Protein AF-A0A7J9J5W1-F1 (afdb_monomer)

pLDDT: mean 84.74, std 10.88, range [44.44, 93.44]

Radius of gyration: 12.29 Å; Cα contacts (8 Å, |Δi|>4): 76; chains: 1; bounding box: 32×24×28 Å

Mean predicted aligned error: 5.65 Å

Foldseek 3Di:
DDDDQADFQLVVVVVVCVVVVPDPPFDKFKDWPNHGDDRRDTPNVSQVVGPDPVSDTDMDMDSDPDPDPD

InterPro domains:
  IPR004241 Autophagy protein Atg8 ubiquitin-like [PF02991] (1-68)
  IPR004241 Autophagy protein Atg8 ubiquitin-like [PTHR10969] (1-69)
  IPR029071 Ubiquitin-like domain superfamily [SSF54236] (1-68)

Solvent-accessible surface area (backbone atoms only — not comparable to full-atom values): 4407 Å² total; per-residue (Å²): 135,94,72,66,53,86,40,28,42,46,58,50,53,53,52,53,36,64,71,71,65,56,55,94,86,58,59,77,37,60,28,43,88,91,35,76,68,60,50,84,39,37,41,42,60,53,36,74,77,53,41,46,96,87,74,47,68,64,72,50,73,36,70,53,93,62,89,69,77,133

Organism: NCBI:txid34283

Nearest PDB structures (foldseek):
  6aaf-assembly1_A  TM=9.980E-01  e=3.550E-09  Schizosaccharomyces pombe 972h-
  9j5g-assembly1_A  TM=9.977E-01  e=7.612E-09  Pyricularia oryzae
  6h8c-assembly1_A  TM=9.221E-01  e=1.237E-08  Homo sapiens
  5azg-assembly2_B  TM=9.639E-01  e=1.307E-07  Caenorhabditis elegans
  8q6q-assembly2_B  TM=9.478E-01  e=1.981E-07  Homo sapiens

Structure (mmCIF, N/CA/C/O backbone):
data_AF-A0A7J9J5W1-F1
#
_entry.id   AF-A0A7J9J5W1-F1
#
loop_
_atom_site.group_PDB
_atom_site.id
_atom_site.type_symbol
_atom_site.label_atom_id
_atom_site.label_alt_id
_atom_site.label_comp_id
_atom_site.label_asym_id
_atom_site.label_entity_id
_atom_site.label_seq_id
_atom_site.pdbx_PDB_ins_code
_atom_site.Cartn_x
_atom_site.Cartn_y
_atom_site.Cartn_z
_atom_site.occupancy
_atom_site.B_iso_or_equiv
_atom_site.auth_seq_id
_atom_site.auth_comp_id
_atom_site.auth_asym_id
_atom_site.auth_atom_id
_atom_site.pdbx_PDB_model_num
ATOM 1 N N . TYR A 1 1 ? -7.088 5.815 -4.227 1.00 62.91 1 TYR A N 1
ATOM 2 C CA . TYR A 1 1 ? -7.485 4.478 -4.723 1.00 62.91 1 TYR A CA 1
ATOM 3 C C . TYR A 1 1 ? -8.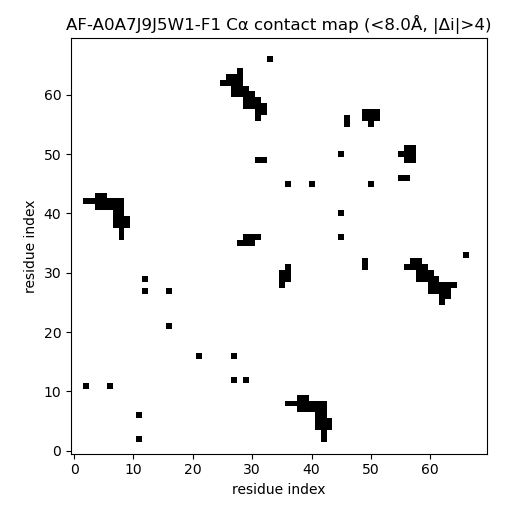586 3.950 -3.820 1.00 62.91 1 TYR A C 1
ATOM 5 O O . TYR A 1 1 ? -8.462 4.132 -2.620 1.00 62.91 1 TYR A O 1
ATOM 13 N N . LEU A 1 2 ? -9.634 3.322 -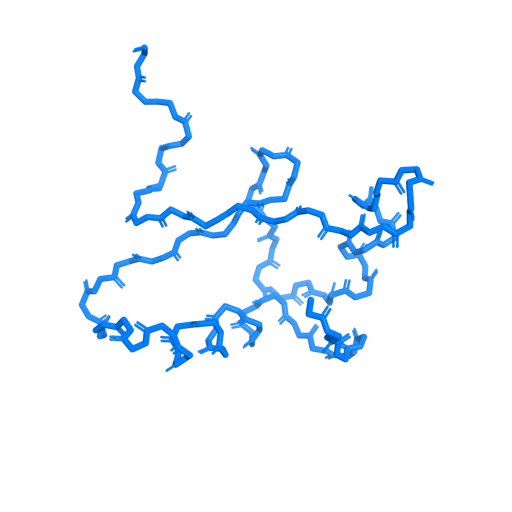4.362 1.00 77.75 2 LEU A N 1
ATOM 14 C CA . LEU A 1 2 ? -10.590 2.547 -3.560 1.00 77.75 2 LEU A CA 1
ATOM 15 C C . LEU A 1 2 ? -10.087 1.105 -3.514 1.00 77.75 2 LEU A C 1
ATOM 17 O O . LEU A 1 2 ? -9.994 0.455 -4.557 1.00 77.75 2 LEU A O 1
ATOM 21 N N . VAL A 1 3 ? -9.681 0.650 -2.332 1.00 79.62 3 VAL A N 1
ATOM 22 C CA . VAL A 1 3 ? -9.096 -0.678 -2.122 1.00 79.62 3 VAL A CA 1
ATOM 23 C C . VAL A 1 3 ? -10.084 -1.509 -1.306 1.00 79.62 3 VAL A C 1
ATOM 25 O O . VAL A 1 3 ? -10.521 -1.033 -0.261 1.00 79.62 3 VAL A O 1
ATOM 28 N N . PRO A 1 4 ? -10.458 -2.716 -1.767 1.00 84.31 4 PRO A N 1
ATOM 29 C CA . PRO A 1 4 ? -11.247 -3.648 -0.971 1.00 84.31 4 PRO A CA 1
ATOM 30 C C . PRO A 1 4 ? -10.641 -3.884 0.415 1.00 84.31 4 PRO A C 1
ATOM 32 O O . PRO A 1 4 ? -9.443 -4.146 0.531 1.00 84.31 4 PRO A O 1
ATOM 35 N N . SER A 1 5 ? -11.484 -3.838 1.443 1.00 83.62 5 SER A N 1
ATOM 36 C CA . SER A 1 5 ? -11.120 -4.047 2.849 1.00 83.62 5 SER A CA 1
ATOM 37 C C . SER A 1 5 ? -10.454 -5.405 3.101 1.00 83.62 5 SER A C 1
ATOM 39 O O . SER A 1 5 ? -9.560 -5.508 3.936 1.00 83.62 5 SER A O 1
ATOM 41 N N . ASP A 1 6 ? -10.864 -6.424 2.341 1.00 87.56 6 ASP A N 1
ATOM 42 C CA . ASP A 1 6 ? -10.411 -7.814 2.466 1.00 87.56 6 ASP A CA 1
ATOM 43 C C . ASP A 1 6 ? -9.078 -8.111 1.761 1.00 87.56 6 ASP A C 1
ATOM 45 O O . ASP A 1 6 ? -8.569 -9.230 1.834 1.00 87.56 6 ASP A O 1
ATOM 49 N N . LEU A 1 7 ? -8.498 -7.138 1.049 1.00 91.19 7 LEU A N 1
ATOM 50 C CA . LEU A 1 7 ? -7.171 -7.312 0.460 1.00 91.19 7 LEU A CA 1
ATOM 51 C C . LEU A 1 7 ? -6.100 -7.232 1.538 1.00 91.19 7 LEU A C 1
ATOM 53 O O . LEU A 1 7 ? -6.154 -6.386 2.430 1.00 91.19 7 LEU A O 1
ATOM 57 N N . THR A 1 8 ? -5.061 -8.044 1.391 1.00 93.44 8 THR A N 1
ATOM 58 C CA . THR A 1 8 ? -3.843 -7.866 2.180 1.00 93.44 8 THR A CA 1
ATOM 59 C C . THR A 1 8 ? -2.947 -6.790 1.578 1.00 93.44 8 THR A C 1
ATOM 61 O O . THR A 1 8 ? -2.977 -6.521 0.370 1.00 93.44 8 THR A O 1
ATOM 64 N N . VAL A 1 9 ? -2.075 -6.217 2.404 1.00 90.88 9 VAL A N 1
ATOM 65 C CA . VAL A 1 9 ? -1.022 -5.291 1.962 1.00 90.88 9 VAL A CA 1
ATOM 66 C C . VAL A 1 9 ? -0.195 -5.904 0.828 1.00 90.88 9 VAL A C 1
ATOM 68 O O . VAL A 1 9 ? 0.072 -5.238 -0.169 1.00 90.88 9 VAL A O 1
ATOM 71 N N . GLY A 1 10 ? 0.165 -7.187 0.917 1.00 90.94 10 GLY A N 1
ATOM 72 C CA . GLY A 1 10 ? 0.916 -7.876 -0.137 1.00 90.94 10 GLY A CA 1
ATOM 73 C C . GLY A 1 10 ? 0.189 -7.934 -1.476 1.00 90.94 10 GLY A C 1
ATOM 74 O O . GLY A 1 10 ? 0.791 -7.693 -2.526 1.00 90.94 10 GLY A O 1
ATOM 75 N N . GLN A 1 11 ? -1.117 -8.201 -1.452 1.00 91.44 11 GLN A N 1
ATOM 76 C CA . GLN A 1 11 ? -1.934 -8.170 -2.663 1.00 91.44 11 GLN A CA 1
ATOM 77 C C . GLN A 1 11 ? -2.037 -6.747 -3.222 1.00 91.44 11 GLN A C 1
ATOM 79 O O . GLN A 1 11 ? -1.925 -6.559 -4.436 1.00 91.44 11 GLN A O 1
ATOM 84 N N . PHE A 1 12 ? -2.178 -5.738 -2.359 1.00 90.31 12 PHE A N 1
ATOM 85 C CA . PHE A 1 12 ? -2.181 -4.337 -2.777 1.00 90.31 12 PHE A CA 1
ATOM 86 C C . PHE A 1 12 ? -0.857 -3.933 -3.446 1.00 90.31 12 PHE A C 1
ATOM 88 O O . PHE A 1 12 ? -0.872 -3.388 -4.552 1.00 90.31 12 PHE A O 1
ATOM 95 N N . VAL A 1 13 ? 0.287 -4.287 -2.852 1.00 89.50 13 VAL A N 1
ATOM 96 C CA . VAL A 1 13 ? 1.627 -4.059 -3.425 1.00 89.50 13 VAL A CA 1
ATOM 97 C C . VAL A 1 13 ? 1.739 -4.702 -4.810 1.00 89.50 13 VAL A C 1
ATOM 99 O O . VAL A 1 13 ? 2.226 -4.076 -5.753 1.00 89.50 13 VAL A O 1
ATOM 102 N N . TYR A 1 14 ? 1.234 -5.926 -4.973 1.00 88.38 14 TYR A N 1
ATOM 103 C CA . TYR A 1 14 ? 1.224 -6.614 -6.264 1.00 88.38 14 TYR A CA 1
ATOM 104 C C . TYR A 1 14 ? 0.368 -5.892 -7.320 1.00 88.38 14 TYR A C 1
ATOM 106 O O . TYR A 1 14 ? 0.777 -5.774 -8.481 1.00 88.38 14 TYR A O 1
ATOM 114 N N . VAL A 1 15 ? -0.798 -5.365 -6.931 1.00 89.25 15 VAL A N 1
ATOM 115 C CA . VAL A 1 15 ? -1.663 -4.563 -7.814 1.00 89.25 15 VAL A CA 1
ATOM 116 C C . VAL A 1 15 ? -0.971 -3.263 -8.227 1.00 89.25 15 VAL A C 1
ATOM 118 O O . VAL A 1 15 ? -0.962 -2.934 -9.418 1.00 89.25 15 VAL A O 1
ATOM 121 N N . VAL A 1 16 ? -0.350 -2.552 -7.280 1.00 88.12 16 VAL A N 1
ATOM 122 C CA . VAL A 1 16 ? 0.421 -1.328 -7.556 1.00 88.12 16 VAL A CA 1
ATOM 123 C C . VAL A 1 16 ? 1.563 -1.634 -8.519 1.00 88.12 16 VAL A C 1
ATOM 125 O O . VAL A 1 16 ? 1.686 -0.966 -9.545 1.00 88.12 16 VAL A O 1
ATOM 128 N N . ARG A 1 17 ? 2.328 -2.703 -8.268 1.00 86.94 17 ARG A N 1
ATOM 129 C CA . ARG A 1 17 ? 3.428 -3.149 -9.134 1.00 86.94 17 ARG A CA 1
ATOM 130 C C . ARG A 1 17 ? 2.978 -3.368 -10.578 1.00 86.94 17 ARG A C 1
ATOM 132 O O . ARG A 1 17 ? 3.624 -2.878 -11.506 1.00 86.94 17 ARG A O 1
ATOM 139 N N . LYS A 1 18 ? 1.857 -4.074 -10.771 1.00 87.81 18 LYS A N 1
ATOM 140 C CA . LYS A 1 18 ? 1.271 -4.307 -12.100 1.00 87.81 18 LYS A CA 1
ATOM 141 C C . LYS A 1 18 ? 0.823 -3.009 -12.770 1.00 87.81 18 LYS A C 1
ATOM 143 O O . LYS A 1 18 ? 1.019 -2.857 -13.973 1.00 87.81 18 LYS A O 1
ATOM 148 N N . ARG A 1 19 ? 0.248 -2.074 -12.009 1.00 87.75 19 ARG A N 1
ATOM 149 C CA . ARG A 1 19 ? -0.226 -0.775 -12.515 1.00 87.75 19 ARG A CA 1
ATOM 150 C C . ARG A 1 19 ? 0.912 0.100 -13.036 1.00 87.75 19 ARG A C 1
ATOM 152 O O . ARG A 1 19 ? 0.787 0.641 -14.130 1.00 87.75 19 ARG A O 1
ATOM 159 N N . ILE A 1 20 ? 2.016 0.204 -12.295 1.00 87.50 20 ILE A N 1
ATOM 160 C CA . ILE A 1 20 ? 3.176 1.024 -12.689 1.00 87.50 20 ILE A CA 1
ATOM 161 C C . ILE A 1 20 ? 4.144 0.296 -13.639 1.00 87.50 20 ILE A C 1
ATOM 163 O O . ILE A 1 20 ? 5.190 0.841 -13.978 1.00 87.50 20 ILE A O 1
ATOM 167 N N . LYS A 1 21 ? 3.810 -0.934 -14.066 1.00 85.88 21 LYS A N 1
ATOM 168 C CA . LYS A 1 21 ? 4.636 -1.794 -14.935 1.00 85.88 21 LYS A CA 1
ATOM 169 C C . LYS A 1 21 ? 6.069 -1.974 -14.414 1.00 85.88 21 LYS A C 1
ATOM 171 O O . LYS A 1 21 ? 7.027 -1.973 -15.185 1.00 85.88 21 LYS A O 1
ATOM 176 N N . LEU A 1 22 ? 6.222 -2.123 -13.098 1.00 84.81 22 LEU A N 1
ATOM 177 C CA . LEU A 1 22 ? 7.534 -2.313 -12.485 1.00 84.81 22 LEU A CA 1
ATOM 178 C C . LEU A 1 22 ? 8.031 -3.746 -12.722 1.00 84.81 22 LEU A C 1
ATOM 180 O O . LEU A 1 22 ? 7.338 -4.706 -12.374 1.00 84.81 22 LEU A O 1
ATOM 184 N N . SER A 1 23 ? 9.242 -3.883 -13.271 1.00 85.88 23 SER A N 1
ATOM 185 C CA . SER A 1 23 ? 9.876 -5.183 -13.526 1.00 85.88 23 SER A CA 1
ATOM 186 C C . SER A 1 23 ? 9.959 -6.071 -12.283 1.00 85.88 23 SER A C 1
ATOM 188 O O . SER A 1 23 ? 10.077 -5.590 -11.152 1.00 85.88 23 SER A O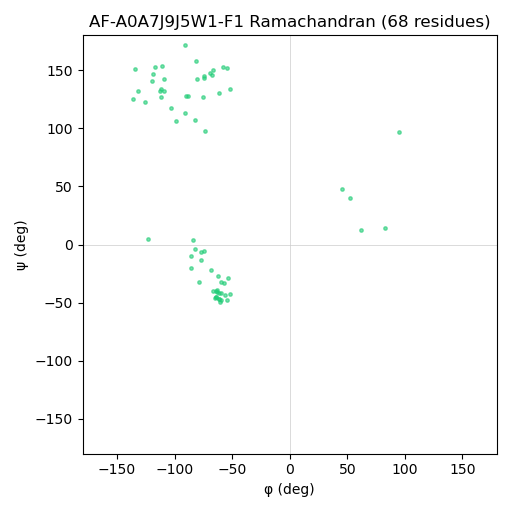 1
ATOM 190 N N . ALA A 1 24 ? 9.957 -7.387 -12.525 1.00 79.00 24 ALA A N 1
ATOM 191 C CA . ALA A 1 24 ? 10.117 -8.435 -11.513 1.00 79.00 24 ALA A CA 1
ATOM 192 C C . ALA A 1 24 ? 11.388 -8.258 -10.649 1.00 79.00 24 ALA A C 1
ATOM 194 O O . ALA A 1 24 ? 11.404 -8.631 -9.477 1.00 79.00 24 ALA A O 1
ATOM 195 N N . GLU A 1 25 ? 12.409 -7.638 -11.233 1.00 84.38 25 GLU A N 1
ATOM 196 C CA . GLU A 1 25 ? 13.754 -7.465 -10.681 1.00 84.38 25 GLU A CA 1
ATOM 197 C C . GLU A 1 25 ? 13.888 -6.240 -9.770 1.00 84.38 25 GLU A C 1
ATOM 199 O O . GLU A 1 25 ? 14.805 -6.166 -8.957 1.00 84.38 25 GLU A O 1
ATOM 204 N N . LYS A 1 26 ? 12.975 -5.268 -9.889 1.00 81.69 26 LYS A N 1
ATOM 205 C CA . LYS A 1 26 ? 12.996 -4.067 -9.054 1.00 81.69 26 LYS A CA 1
ATOM 206 C C . LYS 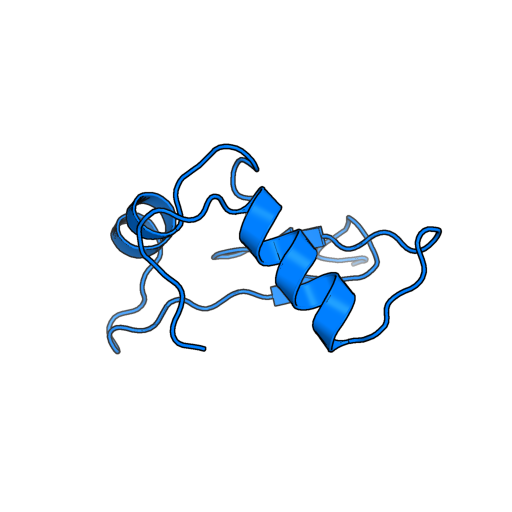A 1 26 ? 12.203 -4.315 -7.779 1.00 81.69 26 LYS A C 1
ATOM 208 O O . LYS A 1 26 ? 11.041 -4.735 -7.837 1.00 81.69 26 LYS A O 1
ATOM 213 N N . ALA A 1 27 ? 12.836 -4.029 -6.647 1.00 84.44 27 ALA A N 1
ATOM 214 C CA . ALA A 1 27 ? 12.170 -4.017 -5.359 1.00 84.44 27 ALA A CA 1
ATOM 215 C C . ALA A 1 27 ? 11.191 -2.836 -5.281 1.00 84.44 27 ALA A C 1
ATOM 217 O O . ALA A 1 27 ? 11.404 -1.785 -5.887 1.00 84.44 27 ALA A O 1
ATOM 218 N N . ILE A 1 28 ? 10.096 -3.039 -4.556 1.00 85.88 28 ILE A N 1
ATOM 219 C CA . ILE A 1 28 ? 9.158 -1.987 -4.184 1.00 85.88 28 ILE A CA 1
ATOM 220 C C . ILE A 1 28 ? 8.806 -2.185 -2.719 1.00 85.88 28 ILE A C 1
ATOM 222 O O . ILE A 1 28 ? 8.368 -3.260 -2.310 1.00 85.88 28 ILE A O 1
ATOM 226 N N . PHE A 1 29 ? 9.010 -1.136 -1.945 1.00 86.69 29 PHE A N 1
ATOM 227 C CA . PHE A 1 29 ? 8.685 -1.070 -0.533 1.00 86.69 29 PHE A CA 1
ATOM 228 C C . PHE A 1 29 ? 7.550 -0.077 -0.375 1.00 86.69 29 PHE A C 1
ATOM 230 O O . PHE A 1 29 ? 7.585 0.993 -0.976 1.00 86.69 29 PHE A O 1
ATOM 237 N N . VAL A 1 30 ? 6.529 -0.445 0.391 1.00 88.19 30 VAL A N 1
ATOM 238 C CA . VAL A 1 30 ? 5.403 0.436 0.708 1.00 88.19 30 VAL A CA 1
ATOM 239 C C . VAL A 1 30 ? 5.467 0.741 2.190 1.00 88.19 30 VAL A C 1
ATOM 241 O O . VAL A 1 30 ? 5.627 -0.164 2.999 1.00 88.19 30 VAL A O 1
ATOM 244 N N . PHE A 1 31 ? 5.335 2.013 2.522 1.00 88.75 31 PHE A N 1
ATOM 245 C CA . PHE A 1 31 ? 5.393 2.546 3.866 1.00 88.75 31 PHE A CA 1
ATOM 246 C C . PHE A 1 31 ? 4.072 3.223 4.195 1.00 88.75 31 PHE A C 1
ATOM 248 O O . PHE A 1 31 ? 3.493 3.923 3.362 1.00 88.75 31 PHE A O 1
ATOM 255 N N . VAL A 1 32 ? 3.623 3.040 5.427 1.00 90.00 32 VAL A N 1
ATOM 256 C CA . VAL A 1 32 ? 2.426 3.661 5.989 1.00 90.00 32 VAL A CA 1
ATOM 257 C C . VAL A 1 32 ? 2.863 4.367 7.261 1.00 90.00 32 VAL A C 1
ATOM 259 O O . VAL A 1 32 ? 3.487 3.738 8.113 1.00 90.00 32 VAL A O 1
ATOM 262 N N . LYS A 1 33 ? 2.631 5.682 7.363 1.00 86.69 33 LYS A N 1
ATOM 263 C CA . LYS A 1 33 ? 3.138 6.505 8.482 1.00 86.69 33 LYS A CA 1
ATOM 264 C C . LYS A 1 33 ? 4.623 6.221 8.810 1.00 86.69 33 LYS A C 1
ATOM 266 O O . LYS A 1 33 ? 4.980 5.971 9.954 1.00 86.69 33 LYS A O 1
ATOM 271 N N . ASN A 1 34 ? 5.487 6.194 7.789 1.00 82.94 34 ASN A N 1
ATOM 272 C CA . ASN A 1 34 ? 6.928 5.894 7.897 1.00 82.94 34 ASN A CA 1
ATOM 273 C C . ASN A 1 34 ? 7.297 4.488 8.421 1.00 82.94 34 ASN A C 1
ATOM 275 O O . ASN A 1 34 ? 8.465 4.231 8.707 1.00 82.94 34 ASN A O 1
ATOM 279 N N . THR A 1 35 ? 6.351 3.552 8.499 1.00 84.69 35 THR A N 1
ATOM 280 C CA . THR A 1 35 ? 6.610 2.161 8.903 1.00 84.69 35 THR A CA 1
ATOM 281 C C . THR A 1 35 ? 6.297 1.181 7.781 1.00 84.69 35 THR A C 1
ATOM 283 O O . THR A 1 35 ? 5.475 1.460 6.911 1.00 84.69 35 THR A O 1
ATOM 286 N N . LEU A 1 36 ? 6.978 0.033 7.780 1.00 87.94 36 LEU A N 1
ATOM 287 C CA . LEU A 1 36 ? 6.686 -1.075 6.871 1.00 87.94 36 LEU A CA 1
ATOM 288 C C . LEU A 1 36 ? 5.526 -1.895 7.448 1.00 87.94 36 LEU A C 1
ATOM 290 O O . LEU A 1 36 ? 5.732 -2.607 8.434 1.00 87.94 36 LEU A O 1
ATOM 294 N N . PRO A 1 37 ? 4.315 -1.821 6.869 1.00 90.06 37 PRO A N 1
ATOM 295 C CA . PRO A 1 37 ? 3.203 -2.627 7.337 1.00 90.06 37 PRO A CA 1
ATOM 296 C C . PRO A 1 37 ? 3.461 -4.123 7.080 1.00 90.06 37 PRO A C 1
ATOM 298 O O . PRO A 1 37 ? 4.105 -4.488 6.087 1.00 90.06 37 PRO A O 1
ATOM 301 N N . PRO A 1 38 ? 2.911 -5.022 7.915 1.00 90.81 38 PRO A N 1
ATOM 302 C CA . PRO A 1 38 ? 3.002 -6.455 7.679 1.00 90.81 38 PRO A CA 1
ATOM 303 C C . PRO A 1 38 ? 2.316 -6.830 6.363 1.00 90.81 38 PRO A C 1
ATOM 305 O O . PRO A 1 38 ? 1.159 -6.491 6.126 1.00 90.81 38 PRO A O 1
ATOM 308 N N . THR A 1 39 ? 2.992 -7.599 5.513 1.00 89.38 39 THR A N 1
ATOM 309 C CA . THR A 1 39 ? 2.473 -7.981 4.1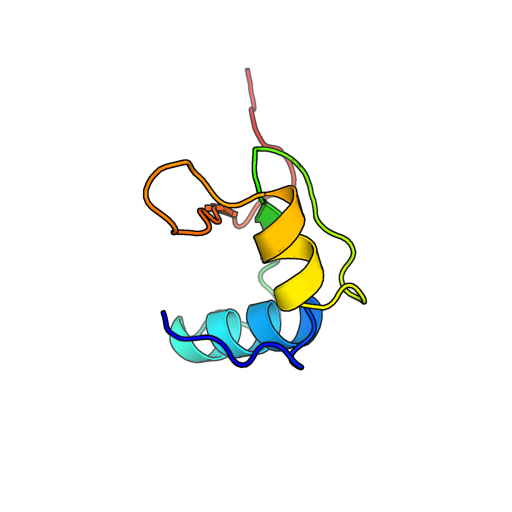87 1.00 89.38 39 THR A CA 1
ATOM 310 C C . THR A 1 39 ? 1.189 -8.818 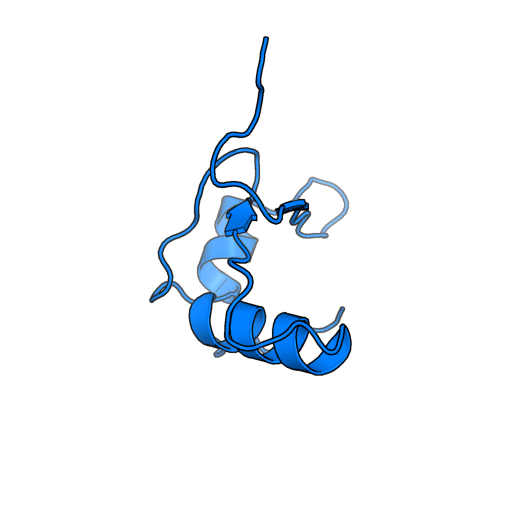4.262 1.00 89.38 39 THR A C 1
ATOM 312 O O . THR A 1 39 ? 0.375 -8.790 3.339 1.00 89.38 39 THR A O 1
ATOM 315 N N . ALA A 1 40 ? 1.006 -9.551 5.364 1.00 91.62 40 ALA A N 1
ATOM 316 C CA . ALA A 1 40 ? -0.176 -10.362 5.644 1.00 91.62 40 ALA A CA 1
ATOM 317 C C . ALA A 1 40 ? -1.327 -9.576 6.299 1.00 91.62 40 ALA A C 1
ATOM 319 O O . ALA A 1 40 ? -2.426 -10.114 6.410 1.00 91.62 40 ALA A O 1
ATOM 320 N N . ALA A 1 41 ? -1.097 -8.331 6.732 1.00 92.81 41 ALA A N 1
ATOM 321 C CA . ALA A 1 41 ? -2.146 -7.512 7.325 1.00 92.81 41 ALA A CA 1
ATOM 322 C C . ALA A 1 41 ? -3.200 -7.140 6.277 1.00 92.81 41 ALA A C 1
ATOM 324 O O . ALA A 1 41 ? -2.884 -6.936 5.100 1.00 92.81 41 ALA A O 1
ATOM 325 N N . LEU A 1 42 ? -4.452 -7.043 6.720 1.00 93.31 42 LEU A N 1
ATOM 326 C CA . LEU A 1 42 ? -5.557 -6.563 5.899 1.00 93.31 42 LEU A CA 1
ATOM 327 C C . LEU A 1 42 ? -5.480 -5.047 5.731 1.00 93.31 42 LEU A C 1
ATOM 329 O O . LEU A 1 42 ? -5.115 -4.322 6.656 1.00 93.31 42 LEU A O 1
ATOM 333 N N . MET A 1 43 ? -5.885 -4.564 4.560 1.00 91.25 43 MET A N 1
ATOM 334 C CA . MET A 1 43 ? -5.981 -3.136 4.266 1.00 91.25 43 MET A CA 1
ATOM 335 C C . MET A 1 43 ? -6.949 -2.423 5.213 1.00 91.25 43 MET A C 1
ATOM 337 O O . MET A 1 43 ? -6.702 -1.269 5.552 1.00 91.25 43 MET A O 1
ATOM 341 N N . SER A 1 44 ? -8.002 -3.104 5.676 1.00 92.00 44 SER A N 1
ATOM 342 C CA . SER A 1 44 ? -8.909 -2.594 6.711 1.00 92.00 44 SER A CA 1
ATOM 343 C C . SER A 1 44 ? -8.195 -2.308 8.030 1.00 92.00 44 SER A C 1
ATOM 345 O O . SER A 1 44 ? -8.314 -1.202 8.542 1.00 92.00 44 SER A O 1
ATOM 347 N N . ALA A 1 45 ? -7.402 -3.256 8.534 1.00 92.50 45 ALA A N 1
ATOM 348 C CA . ALA A 1 45 ? -6.646 -3.090 9.775 1.00 92.50 45 ALA A CA 1
ATOM 349 C C . ALA A 1 45 ? -5.641 -1.934 9.659 1.00 92.50 45 ALA A C 1
ATOM 351 O O . ALA A 1 45 ? -5.626 -1.028 10.490 1.00 92.50 45 ALA A O 1
ATOM 352 N N . ILE A 1 46 ? -4.880 -1.893 8.555 1.00 92.31 46 ILE A N 1
ATOM 353 C CA . ILE A 1 46 ? -3.946 -0.791 8.292 1.00 92.31 46 ILE A CA 1
ATOM 354 C C . ILE A 1 46 ? -4.682 0.550 8.226 1.00 92.31 46 ILE A C 1
ATOM 356 O O . ILE A 1 46 ? -4.188 1.535 8.770 1.00 92.31 46 ILE A O 1
ATOM 360 N N . TYR A 1 47 ? -5.849 0.598 7.583 1.00 91.19 47 TYR A N 1
ATOM 361 C CA . TYR A 1 47 ? -6.671 1.800 7.496 1.00 91.19 47 TYR A CA 1
ATOM 362 C C . TYR A 1 47 ? -7.180 2.254 8.868 1.00 91.19 47 TYR A C 1
ATOM 364 O O . TYR A 1 47 ? -7.081 3.434 9.180 1.00 91.19 47 TYR A O 1
ATOM 372 N N . GLU A 1 48 ? -7.687 1.360 9.714 1.00 91.31 48 GLU A N 1
ATOM 373 C CA . GLU A 1 48 ? -8.187 1.746 11.039 1.00 91.31 48 GLU A CA 1
ATOM 374 C C . GLU A 1 48 ? -7.085 2.292 11.951 1.00 91.31 48 GLU A C 1
ATOM 376 O O . GLU A 1 48 ? -7.304 3.294 12.633 1.00 91.31 48 GLU A O 1
ATOM 381 N N . GLU A 1 49 ? -5.895 1.691 11.911 1.00 90.94 49 GLU A N 1
ATOM 382 C CA . GLU A 1 49 ? -4.752 2.108 12.731 1.00 90.94 49 GLU A CA 1
ATOM 383 C C . GLU A 1 49 ? -4.034 3.351 12.172 1.00 90.94 49 GLU A C 1
ATOM 385 O O . GLU A 1 49 ? -3.497 4.170 12.924 1.00 90.94 49 GLU A O 1
ATOM 390 N N . ASN A 1 50 ? -4.004 3.513 10.844 1.00 91.00 50 ASN A N 1
ATOM 391 C CA . ASN A 1 50 ? -3.138 4.488 10.178 1.00 91.00 50 ASN A CA 1
ATOM 392 C C . ASN A 1 50 ? -3.860 5.507 9.291 1.00 91.00 50 ASN A C 1
ATOM 394 O O . ASN A 1 50 ? -3.174 6.307 8.652 1.00 91.00 50 ASN A O 1
ATOM 398 N N . LYS A 1 51 ? -5.195 5.535 9.245 1.00 92.12 51 LYS A N 1
ATOM 399 C CA . LYS A 1 51 ? -5.908 6.637 8.584 1.00 92.12 51 LYS A CA 1
ATOM 400 C C . LYS A 1 51 ? -5.528 7.981 9.202 1.00 92.12 51 LYS A C 1
ATOM 402 O O . LYS A 1 51 ? -5.130 8.071 10.372 1.00 92.12 51 LYS A O 1
ATOM 407 N N . ASP A 1 52 ? -5.638 9.001 8.376 1.00 92.75 52 ASP A N 1
ATOM 408 C CA . ASP A 1 52 ? -5.501 10.390 8.764 1.00 92.75 52 ASP A CA 1
ATOM 409 C C . ASP A 1 52 ? -6.871 10.973 9.158 1.00 92.75 52 ASP A C 1
ATOM 411 O O . ASP A 1 52 ? -7.914 10.318 9.016 1.00 92.75 52 ASP A O 1
ATOM 415 N N . GLU A 1 53 ? -6.878 12.191 9.694 1.00 92.50 53 GLU A N 1
ATOM 416 C CA . GLU A 1 53 ? -8.095 12.855 10.180 1.00 92.50 53 GLU A CA 1
ATOM 417 C C . GLU A 1 53 ? -9.055 13.217 9.037 1.00 92.50 53 GLU A C 1
ATOM 419 O O . GLU A 1 53 ? -10.264 13.336 9.243 1.00 92.50 53 GLU A O 1
ATOM 424 N N . ASP A 1 54 ? -8.531 13.320 7.816 1.00 92.44 54 ASP A N 1
ATOM 425 C CA . ASP A 1 54 ? -9.302 13.542 6.592 1.00 92.44 54 ASP A CA 1
ATOM 426 C C . ASP A 1 54 ? -10.071 12.297 6.099 1.00 92.44 54 ASP A C 1
ATOM 428 O O . ASP A 1 54 ? -10.859 12.387 5.153 1.00 92.44 54 ASP A O 1
ATOM 432 N N . GLY A 1 55 ? -9.872 11.139 6.740 1.00 89.81 55 GLY A N 1
ATOM 433 C CA . GLY A 1 55 ? -10.498 9.873 6.361 1.00 89.81 55 GLY A CA 1
ATOM 434 C C . GLY A 1 55 ? -9.782 9.126 5.232 1.00 89.81 55 GLY A C 1
ATOM 435 O O . GLY A 1 55 ? -10.349 8.186 4.671 1.00 89.81 55 GLY A O 1
ATOM 436 N N . PHE A 1 56 ? -8.548 9.499 4.892 1.00 90.75 56 PHE A N 1
ATOM 437 C CA . PHE A 1 56 ? -7.724 8.806 3.907 1.00 90.75 56 PHE A CA 1
ATOM 438 C C . PHE A 1 56 ? -6.529 8.098 4.550 1.00 90.75 56 PHE A C 1
ATOM 440 O O . PHE A 1 56 ? -6.024 8.463 5.606 1.00 90.75 56 PHE A O 1
ATOM 447 N N . LEU A 1 57 ? -6.064 7.039 3.885 1.00 90.06 57 LEU A N 1
ATOM 448 C CA . LEU A 1 57 ? -4.841 6.330 4.245 1.00 90.06 57 LEU A CA 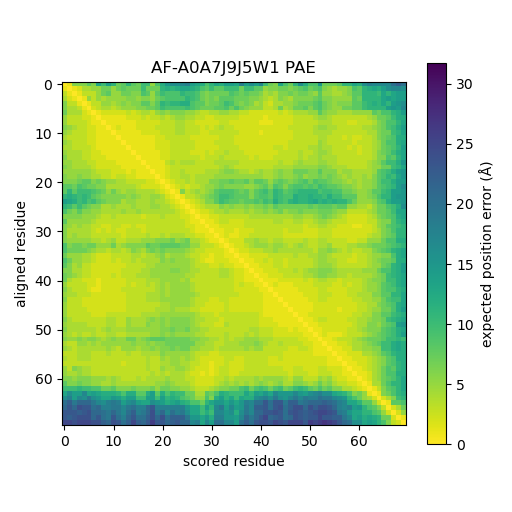1
ATOM 449 C C . LEU A 1 57 ? -3.728 6.722 3.277 1.00 90.06 57 LEU A C 1
ATOM 451 O O . LEU A 1 57 ? -3.804 6.435 2.078 1.00 90.06 57 LEU A O 1
ATOM 455 N N . TYR A 1 58 ? -2.679 7.332 3.817 1.00 90.12 58 TYR A N 1
ATOM 456 C CA . TYR A 1 58 ? -1.503 7.733 3.058 1.00 90.12 58 TYR A CA 1
ATOM 457 C C . TYR A 1 58 ? -0.460 6.621 3.050 1.00 90.12 58 TYR A C 1
ATOM 459 O O . TYR A 1 58 ? -0.063 6.095 4.090 1.00 90.12 58 TYR A O 1
ATOM 467 N N . MET A 1 59 ? -0.013 6.268 1.846 1.00 88.38 59 MET A N 1
ATOM 468 C CA . MET A 1 59 ? 1.002 5.246 1.628 1.00 88.38 59 MET A CA 1
ATOM 469 C C . MET A 1 59 ? 2.065 5.780 0.678 1.00 88.38 59 MET A C 1
AT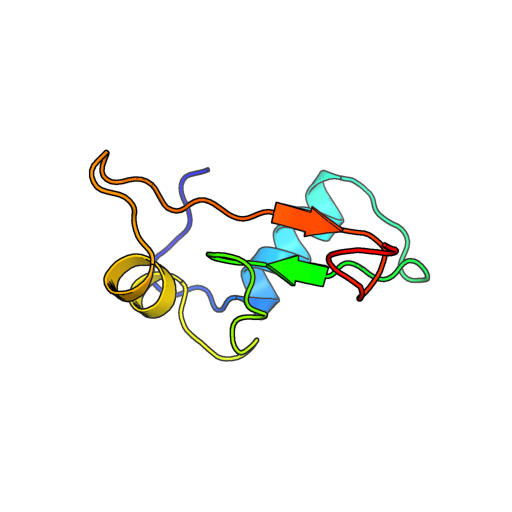OM 471 O O . MET A 1 59 ? 1.743 6.292 -0.396 1.00 88.38 59 MET A O 1
ATOM 475 N N . THR A 1 60 ? 3.325 5.606 1.050 1.00 88.62 60 THR A N 1
ATOM 476 C CA . THR A 1 60 ? 4.479 6.008 0.244 1.00 88.62 60 THR A CA 1
ATOM 477 C C . THR A 1 60 ? 5.155 4.761 -0.285 1.00 88.62 60 THR A C 1
ATOM 479 O O . THR A 1 60 ? 5.412 3.840 0.482 1.00 88.62 60 THR A O 1
ATOM 482 N N . TYR A 1 61 ? 5.467 4.709 -1.577 1.00 86.50 61 TYR A N 1
ATOM 483 C CA . TYR A 1 61 ? 6.255 3.615 -2.137 1.00 86.50 61 TYR A CA 1
ATOM 484 C C . TYR A 1 61 ? 7.655 4.096 -2.523 1.00 86.50 61 TYR A C 1
ATOM 486 O O . TYR A 1 61 ? 7.814 5.203 -3.031 1.00 86.50 61 TYR A O 1
ATOM 494 N N . SER A 1 62 ? 8.663 3.257 -2.301 1.00 84.06 62 SER A N 1
ATOM 495 C CA . SER A 1 62 ? 10.054 3.503 -2.686 1.00 84.06 62 SER A CA 1
ATOM 496 C C . SER A 1 62 ? 10.656 2.262 -3.344 1.00 84.06 62 SER A C 1
ATOM 498 O O . SER A 1 62 ? 10.245 1.135 -3.063 1.00 84.06 62 SER A O 1
ATOM 500 N N . GLY A 1 63 ? 11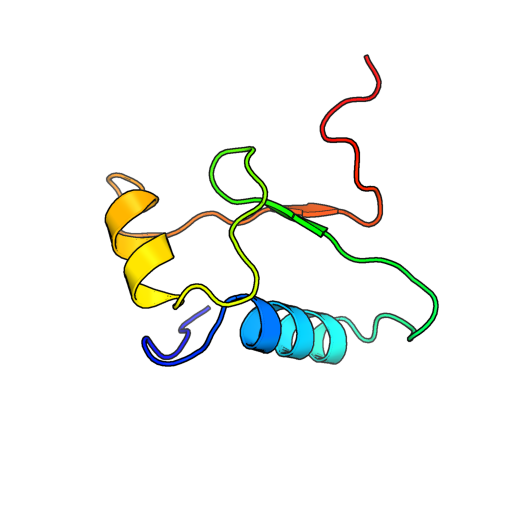.624 2.463 -4.239 1.00 79.62 63 GLY A N 1
ATOM 501 C CA . GLY A 1 63 ? 12.430 1.373 -4.800 1.00 79.62 63 GLY A CA 1
ATOM 502 C C . GLY A 1 63 ? 13.508 0.862 -3.838 1.00 79.62 63 GLY A C 1
ATOM 503 O O . GLY A 1 63 ? 14.073 -0.207 -4.060 1.00 79.62 63 GLY A O 1
ATOM 504 N N . GLU A 1 64 ? 13.768 1.606 -2.763 1.00 72.62 64 GLU A N 1
ATOM 505 C CA . GLU A 1 64 ? 14.789 1.316 -1.759 1.00 72.62 64 GLU A CA 1
ATOM 506 C C . GLU A 1 64 ? 14.144 1.109 -0.383 1.00 72.62 64 GLU A C 1
ATOM 508 O O . GLU A 1 64 ? 13.129 1.725 -0.055 1.00 72.62 64 GLU A O 1
ATOM 513 N N . ASN A 1 65 ? 14.738 0.227 0.426 1.00 65.56 65 ASN A N 1
ATOM 514 C CA . ASN A 1 65 ? 14.242 -0.115 1.765 1.00 65.56 65 ASN A CA 1
ATOM 515 C C . ASN A 1 65 ? 14.572 0.960 2.823 1.00 65.56 65 ASN A C 1
ATOM 517 O O . ASN A 1 65 ? 14.153 0.864 3.972 1.00 65.56 65 ASN A O 1
ATOM 521 N N . THR A 1 66 ? 15.350 1.981 2.463 1.00 58.41 66 THR A N 1
ATOM 522 C CA . THR A 1 66 ? 15.764 3.058 3.365 1.00 58.41 66 THR A CA 1
ATOM 523 C C . THR A 1 66 ? 14.883 4.282 3.170 1.00 58.41 66 THR A C 1
ATOM 525 O O . THR A 1 66 ? 15.022 5.018 2.193 1.00 58.41 66 THR A O 1
ATOM 528 N N . PHE A 1 67 ? 13.993 4.531 4.128 1.00 57.00 67 PHE A N 1
ATOM 529 C CA . PHE A 1 67 ? 13.434 5.863 4.328 1.00 57.00 67 PHE A CA 1
ATOM 530 C C . PHE A 1 67 ? 14.536 6.723 4.969 1.00 57.00 67 PHE A C 1
ATOM 532 O O . PHE A 1 67 ? 14.786 6.615 6.166 1.00 57.00 67 PHE A O 1
ATOM 539 N N . GLY A 1 68 ? 15.243 7.510 4.154 1.00 53.22 68 GLY A N 1
ATOM 540 C CA . GLY A 1 68 ? 16.357 8.354 4.593 1.00 53.22 68 GLY A CA 1
ATOM 541 C C . GLY A 1 68 ? 17.725 7.694 4.414 1.00 53.22 68 GLY A C 1
ATOM 542 O O . GLY A 1 68 ? 18.191 6.936 5.259 1.00 53.22 68 GLY A O 1
ATOM 543 N N . SER A 1 69 ? 18.399 8.021 3.313 1.00 44.44 69 SER A N 1
ATOM 544 C CA . SER A 1 69 ? 19.823 8.356 3.433 1.00 44.44 69 SER A CA 1
ATOM 545 C C . SER A 1 69 ? 19.890 9.819 3.911 1.00 44.44 69 SER A C 1
ATOM 547 O O . SER A 1 69 ? 18.977 10.567 3.555 1.00 44.44 69 SER A O 1
ATOM 549 N N . PRO A 1 70 ? 20.855 10.164 4.783 1.00 44.97 70 PRO A N 1
ATOM 550 C CA . PRO A 1 70 ? 20.794 11.271 5.752 1.00 44.97 70 PRO A CA 1
ATOM 551 C C . PRO A 1 70 ? 20.529 12.664 5.176 1.00 44.97 70 PRO A C 1
ATOM 553 O O . PRO A 1 70 ? 20.865 12.902 3.995 1.00 44.97 70 PRO A O 1
#

Secondary structure (DSSP, 8-state):
----TT-BHHHHHHHHHHHTT--TTS--EEEETTB---TTSBHHHHHHHH--TTS---EEEESSS-S---

Sequence (70 aa):
YLVPSDLTVGQFVYVVRKRIKLSAEKAIFVFVKNTLPPTAALMSAIYEENKDEDGFLYMTYSGENTFGSP